Protein AF-A0A2S8F8H7-F1 (afdb_monomer_lite)

pLDDT: mean 78.14, std 16.69, range [45.47, 97.44]

Sequence (134 aa):
MRLGQRVLNVTRAANTSDLWNLEDDQIEQLLDSFTKLKVAPHGLRYVKRRWDENRGDRHDDFRLSWWYFEIDPACNVIWQIEHYNNGMILGYNSGMSHDEFGGLSTERLDALLDGFDFTNDAEFNQLWKQRTNS

Foldseek 3Di:
DDPQVVLCVQVVDPHSVVVVPDDPVRVVVSVVVVCCQVPPLADWFKKKAWFQDQPPDPVSVQNTWIKMFTAGSQQAGAKIWIQGPVRAIAIEGPVRADDPVGGTDPDGDDNVCPRMDTDDPVVVVVSVVVHPPD

Radius of gyration: 16.95 Å; chains: 1; bounding box: 30×35×48 Å

Organism: NCBI:txid124

Secondary structure (DSSP, 8-state):
--HHHHHHHHHT-SSTTGGGG--HHHHHHHHHHHHHHHH-TTS-EEEEEEE-S---STTGGG-SEEEEEEE-TT--EEEEEEEETTS-EEEEETTB-B-SS-B---SPPPTT-TT-EE--HHHHHHHHHT-S--

Structure (mmCIF, N/CA/C/O backbone):
data_AF-A0A2S8F8H7-F1
#
_entry.id   AF-A0A2S8F8H7-F1
#
loop_
_atom_site.group_PDB
_atom_site.id
_atom_site.type_symbol
_atom_site.label_atom_id
_atom_site.label_alt_id
_atom_site.label_comp_id
_atom_site.label_asym_id
_atom_site.label_entity_id
_atom_site.label_seq_id
_atom_site.pdbx_PDB_ins_code
_atom_site.Cartn_x
_atom_site.Cartn_y
_atom_site.Cartn_z
_atom_site.occupancy
_atom_site.B_iso_or_equiv
_atom_site.auth_seq_id
_atom_site.auth_comp_id
_atom_site.auth_asym_id
_atom_site.auth_atom_id
_atom_site.pdbx_PDB_model_num
ATOM 1 N N . MET A 1 1 ? 0.891 -10.115 -20.614 1.00 48.69 1 MET A N 1
ATOM 2 C CA . MET A 1 1 ? -0.286 -9.271 -20.286 1.00 48.69 1 MET A CA 1
ATOM 3 C C . MET A 1 1 ? -0.580 -8.332 -21.451 1.00 48.69 1 MET A C 1
ATOM 5 O O . MET A 1 1 ? 0.370 -7.806 -22.018 1.00 48.69 1 MET A O 1
ATOM 9 N N . ARG A 1 2 ? -1.851 -8.138 -21.841 1.00 54.22 2 ARG A N 1
ATOM 10 C CA . ARG A 1 2 ? -2.235 -7.276 -22.979 1.00 54.22 2 ARG A CA 1
ATOM 11 C C . ARG A 1 2 ? -2.429 -5.830 -22.508 1.00 54.22 2 ARG A C 1
ATOM 13 O O . ARG A 1 2 ? -3.176 -5.595 -21.564 1.00 54.22 2 ARG A O 1
ATOM 20 N N . LEU A 1 3 ? -1.767 -4.889 -23.182 1.00 48.12 3 LEU A N 1
ATOM 21 C CA . LEU A 1 3 ? -1.755 -3.442 -22.914 1.00 48.12 3 LEU A CA 1
ATOM 22 C C . LEU A 1 3 ? -3.149 -2.859 -22.602 1.00 48.12 3 LEU A C 1
ATOM 24 O O . LEU A 1 3 ? -3.273 -2.047 -21.693 1.00 48.12 3 LEU A O 1
ATOM 28 N N . GLY A 1 4 ? -4.199 -3.357 -23.265 1.00 50.28 4 GLY A N 1
ATOM 29 C CA . GLY A 1 4 ? -5.581 -2.902 -23.079 1.00 50.28 4 GLY A CA 1
ATOM 30 C C . GLY A 1 4 ? -6.108 -2.989 -21.642 1.00 50.28 4 GLY A C 1
ATOM 31 O O . GLY A 1 4 ? -6.738 -2.046 -21.185 1.00 50.28 4 GLY A O 1
ATOM 32 N N . GLN A 1 5 ? -5.791 -4.043 -20.880 1.00 52.72 5 GLN A N 1
ATOM 33 C CA . GLN A 1 5 ? -6.316 -4.181 -19.510 1.00 52.72 5 GLN A CA 1
ATOM 34 C C . GLN A 1 5 ? -5.729 -3.133 -18.551 1.00 52.72 5 GLN A C 1
ATOM 36 O O . GLN A 1 5 ? -6.411 -2.661 -17.646 1.00 52.72 5 GLN A O 1
ATOM 41 N N . ARG A 1 6 ? -4.467 -2.734 -18.769 1.00 54.75 6 ARG A N 1
ATOM 42 C CA . ARG A 1 6 ? -3.824 -1.678 -17.974 1.00 54.75 6 ARG A CA 1
ATOM 43 C C . ARG A 1 6 ? -4.415 -0.305 -18.284 1.00 54.75 6 ARG A C 1
ATOM 45 O O . ARG A 1 6 ? -4.566 0.496 -17.371 1.00 54.75 6 ARG A O 1
ATOM 52 N N . VAL A 1 7 ? -4.783 -0.056 -19.540 1.00 56.03 7 VAL A N 1
ATOM 53 C CA . VAL A 1 7 ? -5.398 1.212 -19.957 1.00 56.03 7 VAL A CA 1
ATOM 54 C C . VAL A 1 7 ? -6.821 1.349 -19.394 1.00 56.03 7 VAL A C 1
ATOM 56 O O . VAL A 1 7 ? -7.184 2.432 -18.941 1.00 56.03 7 VAL A O 1
ATOM 59 N N . LEU A 1 8 ? -7.594 0.258 -19.309 1.00 55.94 8 LEU A N 1
ATOM 60 C CA . LEU A 1 8 ? -8.922 0.264 -18.667 1.00 55.94 8 LEU A CA 1
ATOM 61 C C . LEU A 1 8 ? -8.866 0.652 -17.186 1.00 55.94 8 LEU A C 1
ATOM 63 O O . LEU A 1 8 ? -9.632 1.497 -16.728 1.00 55.94 8 LEU A O 1
ATOM 67 N N . ASN A 1 9 ? -7.914 0.085 -16.445 1.00 53.84 9 ASN A N 1
ATOM 68 C CA . ASN A 1 9 ? -7.780 0.369 -15.017 1.00 53.84 9 ASN A CA 1
ATOM 69 C C . ASN A 1 9 ? -7.381 1.830 -14.738 1.00 53.84 9 ASN A C 1
ATOM 71 O O . ASN A 1 9 ? -7.777 2.383 -13.717 1.00 53.84 9 ASN A O 1
ATOM 75 N N . VAL A 1 10 ? -6.628 2.463 -15.645 1.00 54.34 10 VAL A N 1
ATOM 76 C CA . VAL A 1 10 ? -6.183 3.863 -15.509 1.00 54.34 10 VAL A CA 1
ATOM 77 C C . VAL A 1 10 ? -7.281 4.855 -15.909 1.00 54.34 10 VAL A C 1
ATOM 79 O O . VAL A 1 10 ? -7.393 5.921 -15.314 1.00 54.34 10 VAL A O 1
ATOM 82 N N . THR A 1 11 ? -8.122 4.499 -16.879 1.00 51.91 11 THR A N 1
ATOM 83 C CA . THR A 1 11 ? -9.179 5.374 -17.425 1.00 51.91 11 THR A CA 1
ATOM 84 C C . THR A 1 11 ? -10.495 5.319 -16.657 1.00 51.91 11 THR A C 1
ATOM 86 O O . THR A 1 11 ? -11.355 6.166 -16.879 1.00 51.91 11 THR A O 1
ATOM 89 N N . ARG A 1 12 ? -10.696 4.304 -15.801 1.00 55.16 12 ARG A N 1
ATOM 90 C CA . ARG A 1 12 ? -12.034 3.890 -15.330 1.00 55.16 12 ARG A CA 1
ATOM 91 C C . ARG A 1 12 ? -13.014 3.608 -16.484 1.00 55.16 12 ARG A C 1
ATOM 93 O O . ARG A 1 12 ? -14.224 3.609 -16.264 1.00 55.16 12 ARG A O 1
ATOM 100 N N . ALA A 1 13 ? -12.514 3.366 -17.697 1.00 53.38 13 ALA A N 1
ATOM 101 C CA . ALA A 1 13 ? -13.345 2.984 -18.828 1.00 53.38 13 ALA A CA 1
ATOM 102 C C . ALA A 1 13 ? -13.955 1.605 -18.571 1.00 53.38 13 ALA A C 1
ATOM 104 O O . ALA A 1 13 ? -13.278 0.687 -18.098 1.00 53.38 13 ALA A O 1
ATOM 105 N N . ALA A 1 14 ? -15.238 1.453 -18.891 1.00 51.19 14 ALA A N 1
ATOM 106 C CA . ALA A 1 14 ? -15.951 0.206 -18.648 1.00 51.19 14 ALA A CA 1
ATOM 107 C C . ALA A 1 14 ? -15.506 -0.895 -19.624 1.00 51.19 14 ALA A C 1
ATOM 109 O O . ALA A 1 14 ? -15.607 -2.081 -19.308 1.00 51.19 14 ALA A O 1
ATOM 110 N N . ASN A 1 15 ? -15.014 -0.518 -20.810 1.00 57.00 15 ASN A N 1
ATOM 111 C CA . ASN A 1 15 ? -14.543 -1.448 -21.832 1.00 57.00 15 ASN A CA 1
ATOM 112 C C . ASN A 1 15 ? -13.519 -0.805 -22.792 1.00 57.00 15 ASN A C 1
ATOM 114 O O . ASN A 1 15 ? -13.290 0.402 -22.786 1.00 57.00 15 ASN A O 1
ATOM 118 N N . THR A 1 16 ? -12.882 -1.626 -23.638 1.00 55.47 16 THR A N 1
ATOM 119 C CA . THR A 1 16 ? -11.831 -1.167 -24.566 1.00 55.47 16 THR A CA 1
ATOM 120 C C . THR A 1 16 ? -12.347 -0.308 -25.715 1.00 55.47 16 THR A C 1
ATOM 122 O O . THR A 1 16 ? -11.536 0.349 -26.355 1.00 55.47 16 THR A O 1
ATOM 125 N N . SER A 1 17 ? -13.651 -0.322 -26.005 1.00 59.81 17 SER A N 1
ATOM 126 C CA . SER A 1 17 ? -14.260 0.513 -27.047 1.00 59.81 17 SER A CA 1
ATOM 127 C C . SER A 1 17 ? -14.295 1.987 -26.651 1.00 59.81 17 SER A C 1
ATOM 129 O O . SER A 1 17 ? -14.112 2.845 -27.508 1.00 59.81 17 SER A O 1
ATOM 131 N N . ASP A 1 18 ? -14.420 2.279 -25.357 1.00 60.66 18 ASP A N 1
ATOM 132 C CA . ASP A 1 18 ? -14.398 3.647 -24.823 1.00 60.66 18 ASP A CA 1
ATOM 133 C C . ASP A 1 18 ? -13.023 4.318 -25.007 1.00 60.66 18 ASP A C 1
ATOM 135 O O . ASP A 1 18 ? -12.928 5.537 -25.089 1.00 60.66 18 ASP A O 1
ATOM 139 N N . LEU A 1 19 ? -11.956 3.519 -25.136 1.00 58.19 19 LEU A N 1
ATOM 140 C CA . LEU A 1 19 ? -10.588 4.003 -25.348 1.00 58.19 19 LEU A CA 1
ATOM 141 C C . LEU A 1 19 ? -10.351 4.546 -26.760 1.00 58.19 19 LEU A C 1
ATOM 143 O O . LEU A 1 19 ? -9.478 5.386 -26.947 1.00 58.19 19 LEU A O 1
ATOM 147 N N . TRP A 1 20 ? -11.108 4.063 -27.750 1.00 59.66 20 TRP A N 1
ATOM 148 C CA . TRP A 1 20 ? -10.970 4.478 -29.151 1.00 59.66 20 TRP A CA 1
ATOM 149 C C . TRP A 1 20 ? -11.758 5.752 -29.483 1.00 59.66 20 TRP A C 1
ATOM 151 O O . TRP A 1 20 ? -11.619 6.268 -30.586 1.00 59.66 20 TRP A O 1
ATOM 161 N N . ASN A 1 21 ? -12.570 6.246 -28.541 1.00 67.31 21 ASN A N 1
ATOM 162 C CA . ASN A 1 21 ? -13.353 7.479 -28.672 1.00 67.31 21 ASN A CA 1
ATOM 163 C C . ASN A 1 21 ? -12.717 8.673 -27.940 1.00 67.31 21 ASN A C 1
ATOM 165 O O . ASN A 1 21 ? -13.356 9.715 -27.820 1.00 67.31 21 ASN A O 1
ATOM 169 N N . LEU A 1 22 ? -11.508 8.508 -27.399 1.00 66.75 22 LEU A N 1
ATOM 170 C CA . LEU A 1 22 ? -10.796 9.590 -26.731 1.00 66.75 22 LEU A CA 1
ATOM 171 C C . LEU A 1 22 ? -10.247 10.568 -27.770 1.00 66.75 22 LEU A C 1
ATOM 173 O O . LEU A 1 22 ? -9.678 10.150 -28.779 1.00 66.75 22 LEU A O 1
ATOM 177 N N . GLU A 1 23 ? -10.413 11.859 -27.503 1.00 76.75 23 GLU A N 1
ATOM 178 C CA . GLU A 1 23 ? -9.768 12.913 -28.286 1.00 76.75 23 GLU A CA 1
ATOM 179 C C . GLU A 1 23 ? -8.253 12.937 -28.005 1.00 76.75 23 GLU A C 1
ATOM 181 O O . GLU A 1 23 ? -7.785 12.441 -26.974 1.00 76.75 23 GLU A O 1
ATOM 186 N N . ASP A 1 24 ? -7.464 13.478 -28.939 1.00 70.75 24 ASP A N 1
ATOM 187 C CA . ASP A 1 24 ? -5.994 13.439 -28.877 1.00 70.75 24 ASP A CA 1
ATOM 188 C C . ASP A 1 24 ? -5.443 14.059 -27.578 1.00 70.75 24 ASP A C 1
ATOM 190 O O . ASP A 1 24 ? -4.488 13.550 -26.994 1.00 70.75 24 ASP A O 1
ATOM 194 N N . ASP A 1 25 ? -6.077 15.115 -27.066 1.00 66.25 25 ASP A N 1
ATOM 195 C CA . ASP A 1 25 ? -5.722 15.768 -25.802 1.00 66.25 25 ASP A CA 1
ATOM 196 C C . ASP A 1 25 ? -5.994 14.880 -24.575 1.00 66.25 25 ASP A C 1
ATOM 198 O O . ASP A 1 25 ? -5.211 14.862 -23.621 1.00 66.25 25 ASP A O 1
ATOM 202 N N . GLN A 1 26 ? -7.064 14.087 -24.616 1.00 69.62 26 GLN A N 1
ATOM 203 C CA . GLN A 1 26 ? -7.397 13.109 -23.585 1.00 69.62 26 GLN A CA 1
ATOM 204 C C . GLN A 1 26 ? -6.426 11.928 -23.608 1.00 69.62 26 GLN A C 1
ATOM 206 O O . GLN A 1 26 ? -6.031 11.440 -22.547 1.00 69.62 26 GLN A O 1
ATOM 211 N N . ILE A 1 27 ? -6.004 11.487 -24.798 1.00 64.06 27 ILE A N 1
ATOM 212 C CA . ILE A 1 27 ? -4.973 10.454 -24.962 1.00 64.06 27 ILE A CA 1
ATOM 213 C C . ILE A 1 27 ? -3.636 10.955 -24.411 1.00 64.06 27 ILE A C 1
ATOM 215 O O . ILE A 1 27 ? -2.994 10.233 -23.649 1.00 64.06 27 ILE A O 1
ATOM 219 N N . GLU A 1 28 ? -3.239 12.187 -24.725 1.00 66.56 28 GLU A N 1
ATOM 220 C CA . GLU A 1 28 ? -2.010 12.797 -24.204 1.00 66.56 28 GLU A CA 1
ATOM 221 C C . GLU A 1 28 ? -2.054 12.959 -22.681 1.00 66.56 28 GLU A C 1
ATOM 223 O O . GLU A 1 28 ? -1.104 12.590 -21.992 1.00 66.56 28 GLU A O 1
ATOM 228 N N . GLN A 1 29 ? -3.180 13.400 -22.111 1.00 66.38 29 GLN A N 1
ATOM 229 C CA . GLN A 1 29 ? -3.351 13.460 -20.657 1.00 66.38 29 GLN A CA 1
ATOM 230 C C . GLN A 1 29 ? -3.275 12.067 -20.013 1.00 66.38 29 GLN A C 1
ATOM 232 O O . GLN A 1 29 ? -2.743 11.908 -18.906 1.00 66.38 29 GLN A O 1
ATOM 237 N N . LEU A 1 30 ? -3.781 11.040 -20.700 1.00 65.44 30 L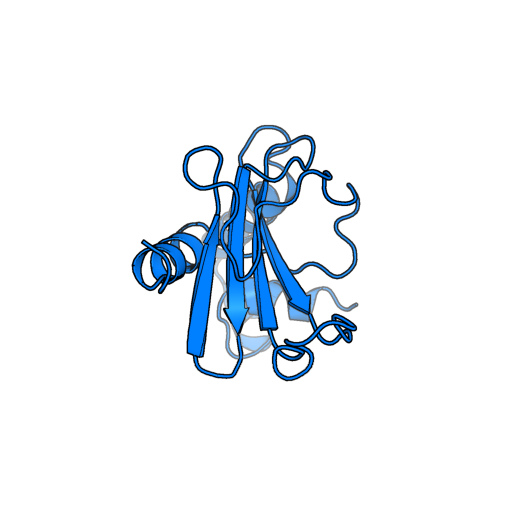EU A N 1
ATOM 238 C CA . LEU A 1 30 ? -3.714 9.663 -20.233 1.00 65.44 30 LEU A CA 1
ATOM 239 C C . LEU A 1 30 ? -2.293 9.105 -20.283 1.00 65.44 30 LEU A C 1
ATOM 241 O O . LEU A 1 30 ? -1.849 8.454 -19.335 1.00 65.44 30 LEU A O 1
ATOM 245 N N . LEU A 1 31 ? -1.586 9.354 -21.384 1.00 62.38 31 LEU A N 1
ATOM 246 C CA . LEU A 1 31 ? -0.199 8.958 -21.573 1.00 62.38 31 LEU A CA 1
ATOM 247 C C . LEU A 1 31 ? 0.701 9.698 -20.593 1.00 62.38 31 LEU A C 1
ATOM 249 O O . LEU A 1 31 ? 1.557 9.056 -19.995 1.00 62.38 31 LEU A O 1
ATOM 253 N N . ASP A 1 32 ? 0.474 10.985 -20.341 1.00 64.06 32 ASP A N 1
ATOM 254 C CA . ASP A 1 32 ? 1.171 11.756 -19.312 1.00 64.06 32 ASP A CA 1
ATOM 255 C C . ASP A 1 32 ? 0.878 11.208 -17.911 1.00 64.06 32 ASP A C 1
ATOM 257 O O . ASP A 1 32 ? 1.803 10.976 -17.141 1.00 64.06 32 ASP A O 1
ATOM 261 N N . SER A 1 33 ? -0.375 10.878 -17.590 1.00 62.22 33 SER A N 1
ATOM 262 C CA . SER A 1 33 ? -0.730 10.257 -16.304 1.00 62.22 33 SER A CA 1
ATOM 263 C C . SER A 1 33 ? -0.071 8.885 -16.132 1.00 62.22 33 SER A C 1
ATOM 265 O O . SER A 1 33 ? 0.514 8.594 -15.089 1.00 62.22 33 SER A O 1
ATOM 267 N N . PHE A 1 34 ? -0.102 8.047 -17.171 1.00 60.66 34 PHE A N 1
ATOM 268 C CA . PHE A 1 34 ? 0.523 6.724 -17.180 1.00 60.66 34 PHE A CA 1
ATOM 269 C C . PHE A 1 34 ? 2.053 6.804 -17.139 1.00 60.66 34 PHE A C 1
ATOM 271 O O . PHE A 1 34 ? 2.714 5.992 -16.489 1.00 60.66 34 PHE A O 1
ATOM 278 N N . THR A 1 35 ? 2.624 7.800 -17.811 1.00 55.50 35 THR A N 1
ATOM 279 C CA . THR A 1 35 ? 4.061 8.064 -17.820 1.00 55.50 35 THR A CA 1
ATOM 280 C C . THR A 1 35 ? 4.488 8.648 -16.484 1.00 55.50 35 THR A C 1
ATOM 282 O O . THR A 1 35 ? 5.479 8.184 -15.957 1.00 55.50 35 THR A O 1
ATOM 285 N N . LYS A 1 36 ? 3.722 9.527 -15.836 1.00 56.72 36 LYS A N 1
ATOM 286 C CA . LYS A 1 36 ? 3.960 9.965 -14.448 1.00 56.72 36 LYS A CA 1
ATOM 287 C C . LYS A 1 36 ? 3.881 8.804 -13.456 1.00 56.72 36 LYS A C 1
ATOM 289 O O . LYS A 1 36 ? 4.731 8.703 -12.577 1.00 56.72 36 LYS A O 1
ATOM 294 N N . LEU A 1 37 ? 2.940 7.879 -13.653 1.00 53.41 37 LEU A N 1
ATOM 295 C CA . LEU A 1 37 ? 2.855 6.618 -12.903 1.00 53.41 37 LEU A CA 1
ATOM 296 C C . LEU A 1 37 ? 4.097 5.725 -13.096 1.00 53.41 37 LEU A C 1
ATOM 298 O O . LEU A 1 37 ? 4.499 5.031 -12.165 1.00 53.41 37 LEU A O 1
ATOM 302 N N . LYS A 1 38 ? 4.727 5.743 -14.280 1.00 49.97 38 LYS A N 1
ATOM 303 C CA . LYS A 1 38 ? 5.933 4.950 -14.595 1.00 49.97 38 LYS A CA 1
ATOM 304 C C . LYS A 1 38 ? 7.271 5.676 -14.391 1.00 49.97 38 LYS A C 1
ATOM 306 O O . LYS A 1 38 ? 8.291 5.015 -14.230 1.00 49.97 38 LYS A O 1
ATOM 311 N N . VAL A 1 39 ? 7.282 7.004 -14.449 1.00 45.47 39 VAL A N 1
ATOM 312 C CA . VAL A 1 39 ? 8.455 7.869 -14.682 1.00 45.47 39 VAL A CA 1
ATOM 313 C C . VAL A 1 39 ? 8.494 9.023 -13.678 1.00 45.47 39 VAL A C 1
ATOM 315 O O . VAL A 1 39 ? 9.077 10.065 -13.939 1.00 45.47 39 VAL A O 1
ATOM 318 N N . ALA A 1 40 ? 7.995 8.839 -12.461 1.00 48.12 40 ALA A N 1
ATOM 319 C CA . ALA A 1 40 ? 8.556 9.583 -11.337 1.00 48.12 40 ALA A CA 1
ATOM 320 C C . ALA A 1 40 ? 9.608 8.718 -10.617 1.00 48.12 40 ALA A C 1
ATOM 322 O O . ALA A 1 40 ? 9.349 8.260 -9.507 1.00 48.12 40 ALA A O 1
ATOM 323 N N . PRO A 1 41 ? 10.829 8.518 -11.165 1.00 48.94 41 PRO A N 1
ATOM 324 C CA . PRO A 1 41 ? 11.946 7.948 -10.407 1.00 48.94 41 PRO A CA 1
ATOM 325 C C . PRO A 1 41 ? 12.444 8.902 -9.299 1.00 48.94 41 PRO A C 1
ATOM 327 O O . PRO A 1 41 ? 13.496 8.673 -8.713 1.00 48.94 41 PRO A O 1
ATOM 330 N N . HIS A 1 42 ? 11.708 9.981 -9.013 1.00 51.94 42 HIS A N 1
ATOM 331 C CA . HIS A 1 42 ? 12.034 11.000 -8.016 1.00 51.94 42 HIS A CA 1
ATOM 332 C C . HIS A 1 42 ? 10.876 11.304 -7.050 1.00 51.94 42 HIS A C 1
ATOM 334 O O . HIS A 1 42 ? 11.054 12.116 -6.148 1.00 51.94 42 HIS A O 1
ATOM 340 N N . GLY A 1 43 ? 9.700 10.691 -7.233 1.00 66.88 43 GLY A N 1
ATOM 341 C CA . GLY A 1 43 ? 8.511 10.951 -6.419 1.00 66.88 43 GLY A CA 1
ATOM 342 C C . GLY A 1 43 ? 8.099 9.747 -5.579 1.00 66.88 43 GLY A C 1
ATOM 343 O O . GLY A 1 43 ? 8.461 8.611 -5.884 1.00 66.88 43 GLY A O 1
ATOM 344 N N . LEU A 1 44 ? 7.323 10.009 -4.528 1.00 79.12 44 LEU A N 1
ATOM 345 C CA . LEU A 1 44 ? 6.651 8.973 -3.747 1.00 79.12 44 LEU A CA 1
ATOM 346 C C . LEU A 1 44 ? 5.709 8.172 -4.651 1.00 79.12 44 LEU A C 1
ATOM 348 O O . LEU A 1 44 ? 5.030 8.741 -5.511 1.00 79.12 44 LEU A O 1
ATOM 352 N N . ARG A 1 45 ? 5.669 6.854 -4.462 1.00 89.06 45 ARG A N 1
ATOM 353 C CA . ARG A 1 45 ? 4.780 5.952 -5.202 1.00 89.06 45 ARG A CA 1
ATOM 354 C C . ARG A 1 45 ? 3.866 5.224 -4.237 1.00 89.06 45 ARG A C 1
ATOM 356 O O . ARG A 1 45 ? 4.284 4.861 -3.144 1.00 89.06 45 ARG A O 1
ATOM 363 N N . TYR A 1 46 ? 2.649 4.959 -4.693 1.00 93.00 46 TYR A N 1
ATOM 364 C CA . TYR A 1 46 ? 1.673 4.186 -3.942 1.00 93.00 46 TYR A CA 1
ATOM 365 C C . TYR A 1 46 ? 1.435 2.864 -4.654 1.00 93.00 46 TYR A C 1
ATOM 367 O O . TYR A 1 46 ? 1.060 2.827 -5.831 1.00 93.00 46 TYR A O 1
ATOM 375 N N . VAL A 1 47 ? 1.671 1.772 -3.943 1.00 94.88 47 VAL A N 1
ATOM 376 C CA . VAL A 1 47 ? 1.500 0.414 -4.459 1.00 94.88 47 VAL A CA 1
ATOM 377 C C . VAL A 1 47 ? 0.663 -0.401 -3.496 1.00 94.88 47 VAL A C 1
ATOM 379 O O . VAL A 1 47 ? 0.592 -0.102 -2.305 1.00 94.88 47 VAL A O 1
ATOM 382 N N . LYS A 1 48 ? 0.019 -1.441 -4.005 1.00 95.75 48 LYS A N 1
ATOM 383 C CA . LYS A 1 48 ? -0.727 -2.389 -3.194 1.00 95.75 48 LYS A CA 1
ATOM 384 C C . LYS A 1 48 ? -0.545 -3.801 -3.704 1.00 95.75 48 LYS A C 1
ATOM 386 O O . LYS A 1 48 ? -0.342 -4.011 -4.893 1.00 95.75 48 LYS A O 1
ATOM 391 N N . ARG A 1 49 ? -0.652 -4.775 -2.814 1.00 94.12 49 ARG A N 1
ATOM 392 C CA . ARG A 1 49 ? -0.695 -6.189 -3.186 1.00 94.12 49 ARG A CA 1
ATOM 393 C C . ARG A 1 49 ? -1.752 -6.912 -2.384 1.00 94.12 49 ARG A C 1
ATOM 395 O O . ARG A 1 49 ? -2.073 -6.523 -1.255 1.00 94.12 49 ARG A O 1
ATOM 402 N N . ARG A 1 50 ? -2.271 -7.985 -2.968 1.00 92.06 50 ARG A N 1
ATOM 403 C CA . ARG A 1 50 ? -3.045 -8.951 -2.206 1.00 92.06 50 ARG A CA 1
ATOM 404 C C . ARG A 1 50 ? -2.079 -9.785 -1.372 1.00 92.06 50 ARG A C 1
ATOM 406 O O . ARG A 1 50 ? -1.025 -10.174 -1.861 1.00 92.06 50 ARG A O 1
ATOM 413 N N . TRP A 1 51 ? -2.454 -10.033 -0.128 1.00 86.06 51 TRP A N 1
ATOM 414 C CA . TRP A 1 51 ? -1.793 -10.994 0.735 1.00 86.06 51 TRP A CA 1
ATOM 415 C C . TRP A 1 51 ? -2.783 -12.119 1.027 1.00 86.06 51 TRP A C 1
ATOM 417 O O . TRP A 1 51 ? -3.851 -11.879 1.602 1.00 86.06 51 TRP A O 1
ATOM 427 N N . ASP A 1 52 ? -2.456 -13.314 0.543 1.00 80.62 52 ASP A N 1
ATOM 428 C CA . ASP A 1 52 ? -3.217 -14.562 0.683 1.00 80.62 52 ASP A CA 1
ATOM 429 C C . ASP A 1 52 ? -2.417 -15.680 1.391 1.00 80.62 52 ASP A C 1
ATOM 431 O O . ASP A 1 52 ? -2.901 -16.808 1.572 1.00 80.62 52 ASP A O 1
ATOM 435 N N . GLU A 1 53 ? -1.204 -15.358 1.846 1.00 68.00 53 GLU A N 1
ATOM 436 C CA . GLU A 1 53 ? -0.301 -16.274 2.538 1.00 68.00 53 GLU A CA 1
ATOM 437 C C . GLU A 1 53 ? -0.676 -16.456 4.020 1.00 68.00 53 GLU A C 1
ATOM 439 O O . GLU A 1 53 ? -1.151 -15.531 4.687 1.00 68.00 53 GLU A O 1
ATOM 444 N N . ASN A 1 54 ? -0.441 -17.665 4.550 1.00 64.75 54 ASN A N 1
ATOM 445 C CA . ASN A 1 54 ? -0.498 -17.937 5.992 1.00 64.75 54 ASN A CA 1
ATOM 446 C C . ASN A 1 54 ? 0.510 -17.050 6.724 1.00 64.75 54 ASN A C 1
ATOM 448 O O . ASN A 1 54 ? 1.684 -17.030 6.358 1.00 64.75 54 ASN A O 1
ATOM 452 N N . ARG A 1 55 ? 0.082 -16.391 7.806 1.00 64.75 55 ARG A N 1
ATOM 453 C CA . ARG A 1 55 ? 1.016 -15.725 8.726 1.00 64.75 55 ARG A CA 1
ATOM 454 C C . ARG A 1 55 ? 1.762 -16.748 9.583 1.00 64.75 55 ARG A C 1
ATOM 456 O O . ARG A 1 55 ? 2.874 -16.475 10.023 1.00 64.75 55 ARG A O 1
ATOM 463 N N . GLY A 1 56 ? 1.162 -17.920 9.817 1.00 62.25 56 GLY A N 1
ATOM 464 C CA . GLY A 1 56 ? 1.755 -18.966 10.654 1.00 62.25 56 GLY A CA 1
ATOM 465 C C . GLY A 1 56 ? 1.813 -18.602 12.143 1.00 62.25 56 GLY A C 1
ATOM 466 O O . GLY A 1 56 ? 2.515 -19.267 12.904 1.00 62.25 56 GLY A O 1
ATOM 467 N N . ASP A 1 57 ? 1.086 -17.561 12.560 1.00 64.44 57 ASP A N 1
ATOM 468 C CA . ASP A 1 57 ? 0.948 -17.117 13.945 1.00 64.44 57 ASP A CA 1
ATOM 469 C C . ASP A 1 57 ? -0.504 -17.277 14.441 1.00 64.44 57 ASP A C 1
ATOM 471 O O . ASP A 1 57 ? -1.373 -17.828 13.763 1.00 64.44 57 ASP A O 1
ATOM 475 N N . ARG A 1 58 ? -0.794 -16.795 15.657 1.00 61.84 58 ARG A N 1
ATOM 476 C CA . ARG A 1 58 ? -2.141 -16.851 16.262 1.00 61.84 58 ARG A CA 1
ATOM 477 C C . ARG A 1 58 ? -3.210 -16.052 15.494 1.00 61.84 58 ARG A C 1
ATOM 479 O O . ARG A 1 58 ? -4.376 -16.089 15.874 1.00 61.84 58 ARG A O 1
ATOM 486 N N . HIS A 1 59 ? -2.810 -15.308 14.466 1.00 61.28 59 HIS A N 1
ATOM 487 C CA . HIS A 1 59 ? -3.645 -14.468 13.623 1.00 61.28 59 HIS A CA 1
ATOM 488 C C . HIS A 1 59 ? -3.787 -15.072 12.211 1.00 61.28 59 HIS A C 1
ATOM 490 O O . HIS A 1 59 ? -4.063 -14.359 11.253 1.00 61.28 59 HIS A O 1
ATOM 496 N N . ASP A 1 60 ? -3.665 -16.393 12.054 1.00 60.28 60 ASP A N 1
ATOM 497 C CA . ASP A 1 60 ? -3.818 -17.076 10.757 1.00 60.28 60 ASP A CA 1
ATOM 498 C C . ASP A 1 60 ? -5.235 -16.952 10.140 1.00 60.28 60 ASP A C 1
ATOM 500 O O . ASP A 1 60 ? -5.436 -17.243 8.967 1.00 60.28 60 ASP A O 1
ATOM 504 N N . ASP A 1 61 ? -6.230 -16.437 10.869 1.00 60.06 61 ASP A N 1
ATOM 505 C CA . ASP A 1 61 ? -7.538 -16.064 10.298 1.00 60.06 61 ASP A CA 1
ATOM 506 C C . ASP A 1 61 ? -7.492 -14.736 9.507 1.00 60.06 61 ASP A C 1
ATOM 508 O O . ASP A 1 61 ? -8.405 -14.412 8.744 1.00 60.06 61 ASP A O 1
ATOM 512 N N . PHE A 1 62 ? -6.405 -13.967 9.629 1.00 63.91 62 PHE A N 1
ATOM 513 C CA . PHE A 1 62 ? -6.185 -12.685 8.948 1.00 63.91 62 PHE A CA 1
ATOM 514 C C . PHE A 1 62 ? -5.558 -12.831 7.546 1.00 63.91 62 PHE A C 1
ATOM 516 O O . PHE A 1 62 ? -5.150 -11.856 6.913 1.00 63.91 62 PHE A O 1
ATOM 523 N N . ARG A 1 63 ? -5.537 -14.057 7.021 1.00 63.47 63 ARG A N 1
ATOM 524 C CA . ARG A 1 63 ? -4.933 -14.477 5.747 1.00 63.47 63 ARG A CA 1
ATOM 525 C C . ARG A 1 63 ? -5.394 -13.773 4.486 1.00 63.47 63 ARG A C 1
ATOM 527 O O . ARG A 1 63 ? -4.807 -13.975 3.439 1.00 63.47 63 ARG A O 1
ATOM 534 N N . LEU A 1 64 ? -6.476 -13.017 4.546 1.00 82.06 64 LEU A N 1
ATOM 535 C CA . LEU A 1 64 ? -7.072 -12.391 3.383 1.00 82.06 64 LEU A CA 1
ATOM 536 C C . LEU A 1 64 ? -7.045 -10.884 3.586 1.00 82.06 64 LEU A C 1
ATOM 538 O O . LEU A 1 64 ? -7.954 -10.317 4.194 1.00 82.06 64 LEU A O 1
ATOM 542 N N . SER A 1 65 ? -5.998 -10.241 3.078 1.00 89.81 65 SER A N 1
ATOM 543 C CA . SER A 1 65 ? -5.801 -8.801 3.245 1.00 89.81 65 SER A CA 1
ATOM 544 C C . SER A 1 65 ? -5.252 -8.130 1.993 1.00 89.81 65 SER A C 1
ATOM 546 O O . SER A 1 65 ? -4.698 -8.756 1.091 1.00 89.81 65 SER A O 1
ATOM 548 N N . TRP A 1 66 ? -5.489 -6.829 1.900 1.00 94.00 66 TRP A N 1
ATOM 549 C CA . TRP A 1 66 ? -4.836 -5.939 0.953 1.00 94.00 66 TRP A CA 1
ATOM 550 C C . TRP A 1 66 ? -3.827 -5.095 1.707 1.00 94.00 66 TRP A C 1
ATOM 552 O O . TRP A 1 66 ? -4.175 -4.443 2.688 1.00 94.00 66 TRP A O 1
ATOM 562 N N . TRP A 1 67 ? -2.586 -5.115 1.246 1.00 95.06 67 TRP A N 1
ATOM 563 C CA . TRP A 1 67 ? -1.512 -4.328 1.831 1.00 95.06 67 TRP A CA 1
ATOM 564 C C . TRP A 1 67 ? -1.203 -3.181 0.890 1.00 95.06 67 TRP A C 1
ATOM 566 O O . TRP A 1 67 ? -1.027 -3.409 -0.307 1.00 95.06 67 TRP A O 1
ATOM 576 N N . TYR A 1 68 ? -1.150 -1.969 1.424 1.00 97.00 68 TYR A N 1
ATOM 577 C CA . TYR A 1 68 ? -0.873 -0.745 0.689 1.00 97.00 68 TYR A CA 1
ATOM 578 C C . TYR A 1 68 ? 0.391 -0.109 1.246 1.00 97.00 68 TYR A C 1
ATOM 580 O O . TYR A 1 68 ? 0.599 -0.097 2.457 1.00 97.00 68 TYR A O 1
ATOM 588 N N . PHE A 1 69 ? 1.202 0.465 0.368 1.00 96.88 69 PHE A N 1
ATOM 589 C CA . PHE A 1 69 ? 2.470 1.075 0.729 1.00 96.88 69 PHE A CA 1
ATOM 590 C C . PHE A 1 69 ? 2.639 2.414 0.027 1.00 96.88 69 PHE A C 1
ATOM 592 O O . PHE A 1 69 ? 2.431 2.513 -1.184 1.00 96.88 69 PHE A O 1
ATOM 599 N N . GLU A 1 70 ? 3.075 3.409 0.787 1.00 95.88 70 GLU A N 1
ATOM 600 C CA . GLU A 1 70 ? 3.746 4.592 0.264 1.00 95.88 70 GLU A CA 1
ATOM 601 C C . GLU A 1 70 ? 5.249 4.322 0.307 1.00 95.88 70 GLU A C 1
ATOM 603 O O . GLU A 1 70 ? 5.810 4.061 1.377 1.00 95.88 70 GLU A O 1
ATOM 608 N N . ILE A 1 71 ? 5.894 4.356 -0.857 1.00 94.00 71 ILE A N 1
ATOM 609 C CA . ILE A 1 71 ? 7.317 4.063 -0.998 1.00 94.00 71 ILE A CA 1
ATOM 610 C C . ILE A 1 71 ? 8.082 5.230 -1.604 1.00 94.00 71 ILE A C 1
ATOM 612 O O . ILE A 1 71 ? 7.583 5.950 -2.474 1.00 94.00 71 ILE A O 1
ATOM 616 N N . ASP A 1 72 ? 9.334 5.365 -1.187 1.00 90.88 72 ASP A N 1
ATOM 617 C CA . ASP A 1 72 ? 10.270 6.298 -1.799 1.00 90.88 72 ASP A CA 1
ATOM 618 C C . ASP A 1 72 ? 10.801 5.772 -3.159 1.00 90.88 72 ASP A C 1
ATOM 620 O O . ASP A 1 72 ? 10.512 4.638 -3.583 1.00 90.88 72 ASP A O 1
ATOM 624 N N . PRO A 1 73 ? 11.596 6.573 -3.892 1.00 86.94 73 PRO A N 1
ATOM 625 C CA . PRO A 1 73 ? 12.204 6.125 -5.144 1.00 86.94 73 PRO A CA 1
ATOM 626 C C . PRO A 1 73 ? 13.123 4.900 -5.017 1.00 86.94 73 PRO A C 1
ATOM 628 O O . PRO A 1 73 ? 13.265 4.144 -5.980 1.00 86.94 73 PRO A O 1
ATOM 631 N N . ALA A 1 74 ? 13.711 4.672 -3.840 1.00 87.19 74 ALA A N 1
ATOM 632 C CA . ALA A 1 74 ? 14.549 3.515 -3.526 1.00 87.19 74 ALA A CA 1
ATOM 633 C C . ALA A 1 74 ? 13.740 2.290 -3.049 1.00 87.19 74 ALA A C 1
ATOM 635 O O . ALA A 1 74 ? 14.331 1.264 -2.705 1.00 87.19 74 ALA A O 1
ATOM 636 N N . CYS A 1 75 ? 12.406 2.376 -3.104 1.00 91.12 75 CYS A N 1
ATOM 637 C CA . CYS A 1 75 ? 11.447 1.359 -2.671 1.00 91.12 75 CYS A CA 1
ATOM 638 C C . CYS A 1 75 ? 11.440 1.105 -1.156 1.00 91.12 75 CYS A C 1
ATOM 640 O O . CYS A 1 75 ? 10.943 0.069 -0.713 1.00 91.12 75 CYS A O 1
ATOM 642 N N . ASN A 1 76 ? 11.956 2.040 -0.353 1.00 93.50 76 ASN A N 1
ATOM 643 C CA . ASN A 1 76 ? 11.786 1.984 1.094 1.00 93.50 76 ASN A CA 1
ATOM 644 C C . ASN A 1 76 ? 10.333 2.305 1.442 1.00 93.50 76 ASN A C 1
ATOM 646 O O . ASN A 1 76 ? 9.759 3.251 0.897 1.00 93.50 76 ASN A O 1
ATOM 650 N N . VAL A 1 77 ? 9.754 1.533 2.360 1.00 95.94 77 VAL A N 1
ATOM 651 C CA . VAL A 1 77 ? 8.397 1.763 2.858 1.00 95.94 77 VAL A CA 1
ATOM 652 C C . VAL A 1 77 ? 8.414 2.923 3.847 1.00 95.94 77 VAL A C 1
ATOM 654 O O . VAL A 1 77 ? 9.114 2.883 4.856 1.00 95.94 77 VAL A O 1
ATOM 657 N N . ILE A 1 78 ? 7.635 3.960 3.553 1.00 96.19 78 ILE A N 1
ATOM 658 C CA . ILE A 1 78 ? 7.479 5.131 4.419 1.00 96.19 78 ILE A CA 1
ATOM 659 C C . ILE A 1 78 ? 6.207 4.962 5.252 1.00 96.19 78 ILE A C 1
ATOM 661 O O . ILE A 1 78 ? 6.227 5.189 6.464 1.00 96.19 78 ILE A O 1
ATOM 665 N N . TRP A 1 79 ? 5.103 4.573 4.604 1.00 96.88 79 TRP A N 1
ATOM 666 C CA . TRP A 1 79 ? 3.815 4.295 5.243 1.00 96.88 79 TRP A CA 1
ATOM 667 C C . TRP A 1 79 ? 3.266 2.966 4.736 1.00 96.88 79 TRP A C 1
ATOM 669 O O . TRP A 1 79 ? 3.428 2.617 3.565 1.00 96.88 79 TRP A O 1
ATOM 679 N N . GLN A 1 80 ? 2.583 2.244 5.617 1.00 97.44 80 GLN A N 1
ATOM 680 C CA . GLN A 1 80 ? 1.982 0.945 5.337 1.00 97.44 80 GLN A CA 1
ATOM 681 C C . GLN A 1 80 ? 0.554 0.910 5.865 1.00 97.44 80 GLN A C 1
ATOM 683 O O . GLN A 1 80 ? 0.281 1.407 6.956 1.00 97.44 80 GLN A O 1
ATOM 688 N N . ILE A 1 81 ? -0.348 0.303 5.099 1.00 97.00 81 ILE A N 1
ATOM 689 C CA . ILE A 1 81 ? -1.711 -0.007 5.527 1.00 97.00 81 ILE A CA 1
ATOM 690 C C . ILE A 1 81 ? -1.984 -1.482 5.271 1.00 97.00 81 ILE A C 1
ATOM 692 O O . ILE A 1 81 ? -1.734 -1.982 4.176 1.00 97.00 81 ILE A O 1
ATOM 696 N N . GLU A 1 82 ? -2.567 -2.156 6.252 1.00 94.81 82 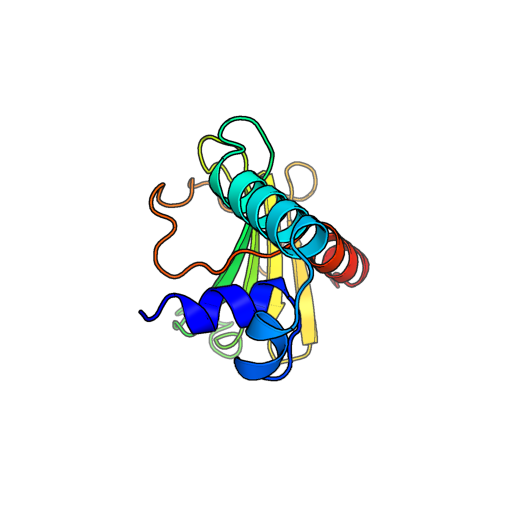GLU A N 1
ATOM 697 C CA . GLU A 1 82 ? -3.047 -3.529 6.149 1.00 94.81 82 GLU A CA 1
ATOM 698 C C . GLU A 1 82 ? -4.570 -3.519 6.278 1.00 94.81 82 GLU A C 1
ATOM 700 O O . GLU A 1 82 ? -5.114 -3.249 7.347 1.00 94.81 82 GLU A O 1
ATOM 705 N N . HIS A 1 83 ? -5.275 -3.784 5.180 1.00 94.12 83 HIS A N 1
ATOM 706 C CA . HIS A 1 83 ? -6.731 -3.856 5.144 1.00 94.12 83 HIS A CA 1
ATOM 707 C C . HIS A 1 83 ? -7.177 -5.315 5.084 1.00 94.12 83 HIS A C 1
ATOM 709 O O . HIS A 1 83 ? -7.072 -5.986 4.054 1.00 94.12 83 HIS A O 1
ATOM 715 N N . TYR A 1 84 ? -7.688 -5.807 6.201 1.00 89.88 84 TYR A N 1
ATOM 716 C CA . TYR A 1 84 ? -8.125 -7.182 6.374 1.00 89.88 84 TYR A CA 1
ATOM 717 C C . TYR A 1 84 ? -9.573 -7.379 5.925 1.00 89.88 84 TYR A C 1
ATOM 719 O O . TYR A 1 84 ? -10.416 -6.497 6.064 1.00 89.88 84 TYR A O 1
ATOM 727 N N . ASN A 1 85 ? -9.898 -8.571 5.421 1.00 86.50 85 ASN A N 1
ATOM 728 C CA . ASN A 1 85 ? -11.242 -8.902 4.937 1.00 86.50 85 ASN A CA 1
ATOM 729 C C . ASN A 1 85 ? -12.345 -8.802 6.005 1.00 86.50 85 ASN A C 1
ATOM 731 O O . ASN A 1 85 ? -13.515 -8.675 5.654 1.00 86.50 85 ASN A O 1
ATOM 735 N N . ASN A 1 86 ? -11.993 -8.869 7.291 1.00 85.19 86 ASN A N 1
ATOM 736 C CA . ASN A 1 86 ? -12.928 -8.639 8.394 1.00 85.19 86 ASN A CA 1
ATOM 737 C C . ASN A 1 86 ? -13.217 -7.142 8.642 1.00 85.19 86 ASN A C 1
ATOM 739 O O . ASN A 1 86 ? -13.934 -6.812 9.583 1.00 85.19 86 ASN A O 1
ATOM 743 N N . GLY A 1 87 ? -12.675 -6.248 7.808 1.00 88.00 87 GLY A N 1
ATOM 744 C CA . GLY A 1 87 ? -12.861 -4.801 7.873 1.00 88.00 87 GLY A CA 1
ATOM 745 C C . GLY A 1 87 ? -11.859 -4.074 8.771 1.00 88.00 87 GLY A C 1
ATOM 746 O O . GLY A 1 87 ? -11.904 -2.849 8.841 1.00 88.00 87 GLY A O 1
ATOM 747 N N . MET A 1 88 ? -10.956 -4.790 9.450 1.00 90.50 88 MET A N 1
ATOM 748 C CA . MET A 1 88 ? -9.902 -4.161 10.244 1.00 90.50 88 MET A CA 1
ATOM 749 C C . MET A 1 88 ? -8.876 -3.496 9.321 1.00 90.50 88 MET A C 1
ATOM 751 O O . MET A 1 88 ? -8.427 -4.105 8.347 1.00 90.50 88 MET A O 1
ATOM 755 N N . ILE A 1 89 ? -8.498 -2.257 9.630 1.00 94.38 89 ILE A N 1
ATOM 756 C CA . ILE A 1 89 ? -7.510 -1.492 8.865 1.00 94.38 89 ILE A CA 1
ATOM 757 C C . ILE A 1 89 ? -6.411 -1.064 9.828 1.00 94.38 89 ILE A C 1
ATOM 759 O O . ILE A 1 89 ? -6.658 -0.257 10.716 1.00 94.38 89 ILE A O 1
ATOM 763 N N . LEU A 1 90 ? -5.200 -1.577 9.664 1.00 94.62 90 LEU A N 1
ATOM 764 C CA . LEU A 1 90 ? -4.044 -1.149 10.452 1.00 94.62 90 LEU A CA 1
ATOM 765 C C . LEU A 1 90 ? -3.196 -0.193 9.622 1.00 94.62 90 LEU A C 1
ATOM 767 O O . LEU A 1 90 ? -3.056 -0.390 8.418 1.00 94.62 90 LEU A O 1
ATOM 771 N N . GLY A 1 91 ? -2.653 0.845 10.248 1.00 96.69 91 GLY A N 1
ATOM 772 C CA . GLY A 1 91 ? -1.761 1.813 9.621 1.00 96.69 91 GLY A CA 1
ATOM 773 C C . GLY A 1 91 ? -0.468 1.960 10.410 1.00 96.69 91 GLY A C 1
ATOM 774 O O . GLY A 1 91 ? -0.499 2.040 11.636 1.00 96.69 91 GLY A O 1
ATOM 775 N N . TYR A 1 92 ? 0.656 2.030 9.701 1.00 96.94 92 TYR A N 1
ATOM 776 C CA . TYR A 1 92 ? 1.982 2.181 10.288 1.00 96.94 92 TYR A CA 1
ATOM 777 C C . TYR A 1 92 ? 2.808 3.222 9.536 1.00 96.94 92 TYR A C 1
ATOM 779 O O . TYR A 1 92 ? 2.734 3.338 8.311 1.00 96.94 92 TYR A O 1
ATOM 787 N N . ASN A 1 93 ? 3.611 3.975 10.282 1.00 95.69 93 ASN A N 1
ATOM 788 C CA . ASN A 1 93 ? 4.614 4.906 9.765 1.00 95.69 93 ASN A CA 1
ATOM 789 C C . ASN A 1 93 ? 5.736 5.078 10.804 1.00 95.69 93 ASN A C 1
ATOM 791 O O . ASN A 1 93 ? 5.733 4.425 11.846 1.00 95.69 93 ASN A O 1
ATOM 795 N N . SER A 1 94 ? 6.701 5.962 10.558 1.00 93.38 94 SER A N 1
ATOM 796 C CA . SER A 1 94 ? 7.823 6.173 11.488 1.00 93.38 94 SER A CA 1
ATOM 797 C C . SER A 1 94 ? 7.414 6.657 12.889 1.00 93.38 94 SER A C 1
ATOM 799 O O . SER A 1 94 ? 8.148 6.415 13.844 1.00 93.38 94 SER A O 1
ATOM 801 N N . GLY A 1 95 ? 6.260 7.316 13.033 1.00 91.88 95 GLY A N 1
ATOM 802 C CA . GLY A 1 95 ? 5.712 7.732 14.328 1.00 91.88 95 GLY A CA 1
ATOM 803 C C . GLY A 1 95 ? 4.918 6.638 15.048 1.00 91.88 95 GLY A C 1
ATOM 804 O O . GLY A 1 95 ? 4.674 6.756 16.245 1.00 91.88 95 GLY A O 1
ATOM 805 N N . MET A 1 96 ? 4.526 5.584 14.331 1.00 92.38 96 MET A N 1
ATOM 806 C CA . MET A 1 96 ? 3.695 4.484 14.818 1.00 92.38 96 MET A CA 1
ATOM 807 C C . MET A 1 96 ? 4.147 3.196 14.119 1.00 92.38 96 MET A C 1
ATOM 809 O O . MET A 1 96 ? 3.498 2.692 13.204 1.00 92.38 96 MET A O 1
ATOM 813 N N . SER A 1 97 ? 5.353 2.740 14.463 1.00 93.88 97 SER A N 1
ATOM 814 C CA . SER A 1 97 ? 6.079 1.740 13.672 1.00 93.88 97 SER A CA 1
ATOM 815 C C . SER A 1 97 ? 5.677 0.300 13.967 1.00 93.88 97 SER A C 1
ATOM 817 O O . SER A 1 97 ? 5.943 -0.564 13.140 1.00 93.88 97 SER A O 1
ATOM 819 N N . HIS A 1 98 ? 5.047 0.020 15.106 1.00 93.38 98 HIS A N 1
ATOM 820 C CA . HIS A 1 98 ? 4.510 -1.297 15.432 1.00 93.38 98 HIS A CA 1
ATOM 821 C C . HIS A 1 98 ? 3.454 -1.210 16.538 1.00 93.38 98 HIS A C 1
ATOM 823 O O . HIS A 1 98 ? 3.426 -0.256 17.317 1.00 93.38 98 HIS A O 1
ATOM 829 N N . ASP A 1 99 ? 2.628 -2.245 16.636 1.00 90.94 99 ASP A N 1
ATOM 830 C CA . ASP A 1 99 ? 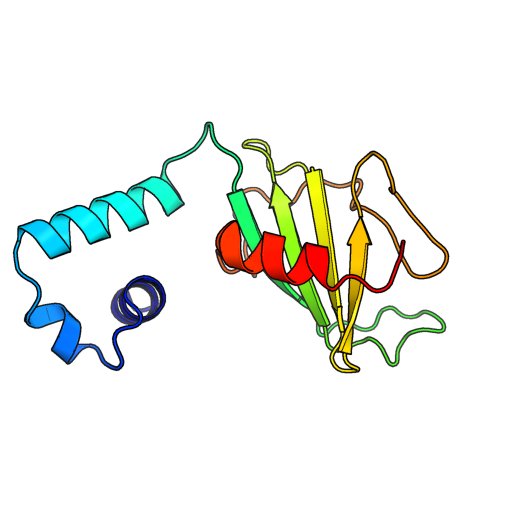1.708 -2.502 17.744 1.00 90.94 99 ASP A CA 1
ATOM 831 C C . ASP A 1 99 ? 1.650 -4.015 18.032 1.00 90.94 99 ASP A C 1
ATOM 833 O O . ASP A 1 99 ? 2.567 -4.758 17.679 1.00 90.94 99 ASP A O 1
ATOM 837 N N . GLU A 1 100 ? 0.618 -4.487 18.734 1.00 88.12 100 GLU A N 1
ATOM 838 C CA . GLU A 1 100 ? 0.450 -5.917 19.028 1.00 88.12 100 GLU A CA 1
ATOM 839 C C . GLU A 1 100 ? -0.043 -6.755 17.832 1.00 88.12 100 GLU A C 1
ATOM 841 O O . GLU A 1 100 ? -0.047 -7.987 17.915 1.00 88.12 100 GLU A O 1
ATOM 846 N N . PHE A 1 101 ? -0.461 -6.107 16.739 1.00 85.25 101 PHE A N 1
ATOM 847 C CA . PHE A 1 101 ? -1.052 -6.741 15.558 1.00 85.25 101 PHE A CA 1
ATOM 848 C C . PHE A 1 101 ? -0.091 -6.791 14.361 1.00 85.25 101 PHE A C 1
ATOM 850 O O . PHE A 1 101 ? -0.235 -7.658 13.487 1.00 85.25 101 PHE A O 1
ATOM 857 N N . GLY A 1 102 ? 0.900 -5.900 14.316 1.00 85.94 102 GLY A N 1
ATOM 858 C CA . GLY A 1 102 ? 1.840 -5.807 13.205 1.00 85.94 102 GLY A CA 1
ATOM 859 C C . GLY A 1 102 ? 2.815 -4.638 13.322 1.00 85.94 102 GLY A C 1
ATOM 860 O O . GLY A 1 102 ? 3.092 -4.130 14.410 1.00 85.94 102 GLY A O 1
ATOM 861 N N . GLY A 1 103 ? 3.362 -4.223 12.180 1.00 92.19 103 GLY A N 1
ATOM 862 C CA . GLY A 1 103 ? 4.286 -3.101 12.120 1.00 92.19 103 GLY A CA 1
ATOM 863 C C . GLY A 1 103 ? 4.716 -2.717 10.712 1.00 92.19 103 GLY A C 1
ATOM 864 O O . GLY A 1 103 ? 4.501 -3.443 9.740 1.00 92.19 103 GLY A O 1
ATOM 865 N N . LEU A 1 104 ? 5.343 -1.547 10.630 1.00 96.00 104 LEU A N 1
ATOM 866 C CA . LEU A 1 104 ? 5.942 -0.988 9.430 1.00 96.00 104 LEU A CA 1
ATOM 867 C C . LEU A 1 104 ? 7.046 -1.916 8.913 1.00 96.00 104 LEU A C 1
ATOM 869 O O . LEU A 1 104 ? 7.953 -2.284 9.663 1.00 96.00 104 LEU A O 1
ATOM 873 N N . SER A 1 105 ? 6.999 -2.241 7.621 1.00 93.69 105 SER A N 1
ATOM 874 C CA . SER A 1 105 ? 8.063 -2.996 6.961 1.00 93.69 105 SER A CA 1
ATOM 875 C C . SER A 1 105 ? 9.415 -2.311 7.149 1.00 93.69 105 SER A C 1
ATOM 877 O O . SER A 1 105 ? 9.599 -1.148 6.790 1.00 93.69 105 SER A O 1
ATOM 879 N N . THR A 1 106 ? 10.380 -3.053 7.685 1.00 90.88 106 THR A N 1
ATOM 880 C CA . THR A 1 106 ? 11.778 -2.619 7.807 1.00 90.88 106 THR A CA 1
ATOM 881 C C . THR A 1 106 ? 12.587 -2.925 6.550 1.00 90.88 106 THR A C 1
ATOM 883 O O . THR A 1 106 ? 13.660 -2.356 6.349 1.00 90.88 106 THR A O 1
ATOM 886 N N . GLU A 1 107 ? 12.073 -3.806 5.693 1.00 91.50 107 GLU A N 1
ATOM 887 C CA . GLU A 1 107 ? 12.677 -4.143 4.414 1.00 91.50 107 GLU A CA 1
ATOM 888 C C . GLU A 1 107 ? 12.086 -3.286 3.295 1.00 91.50 107 GLU A C 1
ATOM 890 O O . GLU A 1 107 ? 10.881 -3.005 3.250 1.00 91.50 107 GLU A O 1
ATOM 895 N N . ARG A 1 108 ? 12.956 -2.884 2.366 1.00 92.44 108 ARG A N 1
ATOM 896 C CA . ARG A 1 108 ? 12.537 -2.261 1.110 1.00 92.44 108 ARG A CA 1
ATOM 897 C C . ARG A 1 108 ? 11.822 -3.284 0.230 1.00 92.44 108 ARG A C 1
ATOM 899 O O . ARG A 1 108 ? 12.165 -4.465 0.240 1.00 92.44 108 ARG A O 1
ATOM 906 N N . LEU A 1 109 ? 10.892 -2.812 -0.589 1.00 92.19 109 LEU A N 1
ATOM 907 C CA . LEU A 1 109 ? 10.249 -3.655 -1.592 1.00 92.19 109 LEU A CA 1
ATOM 908 C C . LEU A 1 109 ? 11.218 -3.975 -2.740 1.00 92.19 109 LEU A C 1
ATOM 910 O O . LEU A 1 109 ? 12.166 -3.227 -3.003 1.00 92.19 109 LEU A O 1
ATOM 914 N N . ASP A 1 110 ? 10.962 -5.081 -3.444 1.00 90.19 110 ASP A N 1
ATOM 915 C CA . ASP A 1 110 ? 11.693 -5.417 -4.666 1.00 90.19 110 ASP A CA 1
ATOM 916 C C . ASP A 1 110 ? 11.513 -4.304 -5.711 1.00 90.19 110 ASP A C 1
ATOM 918 O O . ASP A 1 110 ? 10.404 -3.821 -5.938 1.00 90.19 110 ASP A O 1
ATOM 922 N N . ALA A 1 111 ? 12.605 -3.893 -6.358 1.00 84.00 111 ALA A N 1
ATOM 923 C CA . ALA A 1 111 ? 12.599 -2.772 -7.295 1.00 84.00 111 ALA A CA 1
ATOM 924 C C . ALA A 1 111 ? 11.763 -3.030 -8.561 1.00 84.00 111 ALA A C 1
ATOM 926 O O . ALA A 1 111 ? 11.315 -2.076 -9.203 1.00 84.00 111 ALA A O 1
ATOM 927 N N . LEU A 1 112 ? 11.556 -4.298 -8.932 1.00 84.94 112 LEU A N 1
ATOM 928 C CA . LEU A 1 112 ? 10.664 -4.687 -10.023 1.00 84.94 112 LEU A CA 1
ATOM 929 C C . LEU A 1 112 ? 9.190 -4.574 -9.622 1.00 84.94 112 LEU A C 1
ATOM 931 O O . LEU A 1 112 ? 8.340 -4.521 -10.511 1.00 84.94 112 LEU A O 1
ATOM 935 N N . LEU A 1 113 ? 8.902 -4.512 -8.313 1.00 86.31 113 LEU A N 1
ATOM 936 C CA . LEU A 1 1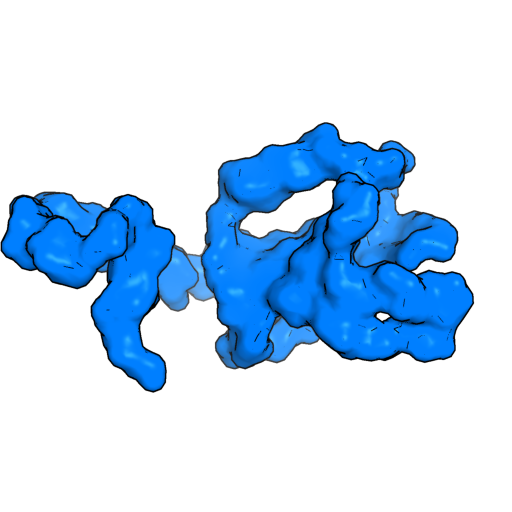13 ? 7.557 -4.461 -7.740 1.00 86.31 113 LEU A CA 1
ATOM 937 C C . LEU A 1 113 ? 6.661 -5.578 -8.300 1.00 86.31 113 LEU A C 1
ATOM 939 O O . LEU A 1 113 ? 5.477 -5.369 -8.568 1.00 86.31 113 LEU A O 1
ATOM 943 N N . ASP A 1 114 ? 7.232 -6.766 -8.511 1.00 87.12 114 ASP A N 1
ATOM 944 C CA . ASP A 1 114 ? 6.468 -7.904 -9.013 1.00 87.12 114 ASP A CA 1
ATOM 945 C C . ASP A 1 114 ? 5.422 -8.344 -7.978 1.00 87.12 114 ASP A C 1
ATOM 947 O O . ASP A 1 114 ? 5.671 -8.342 -6.771 1.00 87.12 114 ASP A O 1
ATOM 951 N N . GLY A 1 115 ? 4.217 -8.662 -8.450 1.00 86.62 115 GLY A N 1
ATOM 952 C CA . GLY A 1 115 ? 3.063 -8.938 -7.588 1.00 86.62 115 GLY A CA 1
ATOM 953 C C . GLY A 1 115 ? 2.404 -7.708 -6.942 1.00 86.62 115 GLY A C 1
ATOM 954 O O . GLY A 1 115 ? 1.464 -7.879 -6.165 1.00 86.62 115 GLY A O 1
ATOM 955 N N . PHE A 1 116 ? 2.842 -6.483 -7.262 1.00 90.94 116 PHE A N 1
ATOM 956 C CA . PHE A 1 116 ? 2.183 -5.249 -6.827 1.00 90.94 116 PHE A CA 1
ATOM 957 C C . PHE A 1 116 ? 1.392 -4.580 -7.958 1.00 90.94 116 PHE A C 1
ATOM 959 O O . PHE A 1 116 ? 1.843 -4.467 -9.099 1.00 90.94 116 PHE A O 1
ATOM 966 N N . ASP A 1 117 ? 0.229 -4.050 -7.597 1.00 90.94 117 ASP A N 1
ATOM 967 C CA . ASP A 1 117 ? -0.553 -3.115 -8.394 1.00 90.94 117 ASP A CA 1
ATOM 968 C C . ASP A 1 117 ? -0.258 -1.674 -7.962 1.00 90.94 117 ASP A C 1
ATOM 970 O O . ASP A 1 117 ? -0.084 -1.377 -6.780 1.00 90.94 117 ASP A O 1
ATOM 974 N N . PHE A 1 118 ? -0.254 -0.740 -8.913 1.00 86.69 118 PHE A N 1
ATOM 975 C CA . PHE A 1 118 ? -0.170 0.686 -8.595 1.00 86.69 118 PHE A CA 1
ATOM 976 C C . PHE A 1 118 ? -1.528 1.216 -8.119 1.00 86.69 118 PHE A C 1
ATOM 978 O O . PHE A 1 118 ? -2.578 0.864 -8.659 1.00 86.69 118 PHE A O 1
ATOM 985 N N . THR A 1 119 ? -1.498 2.097 -7.124 1.00 88.69 119 THR A N 1
ATOM 986 C CA . THR A 1 119 ? -2.654 2.863 -6.635 1.00 88.69 119 THR A CA 1
ATOM 987 C C . THR A 1 119 ? -2.284 4.354 -6.574 1.00 88.69 119 THR A C 1
ATOM 989 O O . THR A 1 119 ? -1.251 4.765 -7.103 1.00 88.69 119 THR A O 1
ATOM 992 N N . ASN A 1 120 ? -3.150 5.189 -6.005 1.00 84.88 120 ASN A N 1
ATOM 993 C CA . ASN A 1 120 ? -2.950 6.623 -5.849 1.00 84.88 120 ASN A CA 1
ATOM 994 C C . ASN A 1 120 ? -3.033 7.045 -4.375 1.00 84.88 120 ASN A C 1
ATOM 996 O O . ASN A 1 120 ? -3.532 6.321 -3.511 1.00 84.88 120 ASN A O 1
ATOM 1000 N N . ASP A 1 121 ? -2.550 8.254 -4.123 1.00 85.69 121 ASP A N 1
ATOM 1001 C CA . ASP A 1 121 ? -2.551 8.917 -2.825 1.00 85.69 121 ASP A CA 1
ATOM 1002 C C . ASP A 1 121 ? -3.964 9.110 -2.259 1.00 85.69 121 ASP A C 1
ATOM 1004 O O . ASP A 1 121 ? -4.159 9.000 -1.052 1.00 85.69 121 ASP A O 1
ATOM 1008 N N . ALA A 1 122 ? -4.970 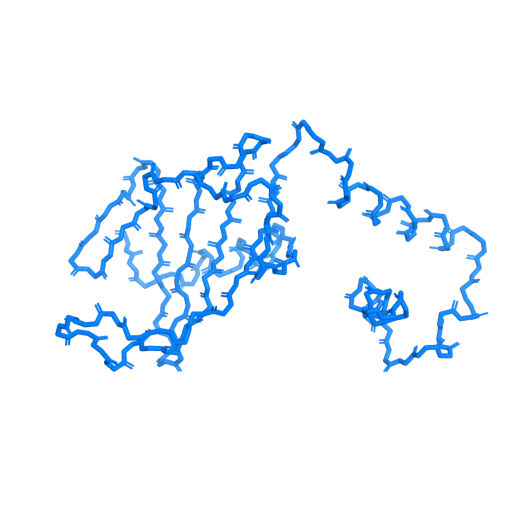9.376 -3.095 1.00 86.69 122 ALA A N 1
ATOM 1009 C CA . ALA A 1 122 ? -6.343 9.579 -2.637 1.00 86.69 122 ALA A CA 1
ATOM 1010 C C . ALA A 1 122 ? -6.950 8.307 -2.011 1.00 86.69 122 ALA A C 1
ATOM 1012 O O . ALA A 1 122 ? -7.509 8.382 -0.914 1.00 86.69 122 ALA A O 1
ATOM 1013 N N . GLU A 1 123 ? -6.809 7.146 -2.665 1.00 89.44 123 GLU A N 1
ATOM 1014 C CA . GLU A 1 123 ? -7.237 5.843 -2.124 1.00 89.44 123 GLU A CA 1
ATOM 1015 C C . GLU A 1 123 ? -6.477 5.534 -0.825 1.00 89.44 123 GLU A C 1
ATOM 1017 O O . GLU A 1 123 ? -7.092 5.201 0.192 1.00 89.44 123 GLU A O 1
ATOM 1022 N N . PHE A 1 124 ? -5.153 5.717 -0.833 1.00 94.00 124 PHE A N 1
ATOM 1023 C CA . PHE A 1 124 ? -4.299 5.471 0.329 1.00 94.00 124 PHE A CA 1
ATOM 1024 C C . PHE A 1 124 ? -4.698 6.338 1.534 1.00 94.00 124 PHE A C 1
ATOM 1026 O O . PHE A 1 124 ? -4.957 5.830 2.626 1.00 94.00 124 PHE A O 1
ATOM 1033 N N . ASN A 1 125 ? -4.837 7.649 1.328 1.00 93.69 125 ASN A N 1
ATOM 1034 C CA . ASN A 1 125 ? -5.206 8.605 2.371 1.00 93.69 125 ASN A CA 1
ATOM 1035 C C . ASN A 1 125 ? -6.624 8.381 2.908 1.00 93.69 125 ASN A C 1
ATOM 1037 O O . ASN A 1 125 ? -6.897 8.667 4.077 1.00 93.69 125 ASN A O 1
ATOM 1041 N N . GLN A 1 126 ? -7.543 7.891 2.074 1.00 95.19 126 GLN A N 1
ATOM 1042 C CA . GLN A 1 126 ? -8.879 7.520 2.526 1.00 95.19 126 GLN A CA 1
ATOM 1043 C C . GLN A 1 126 ? -8.821 6.338 3.500 1.00 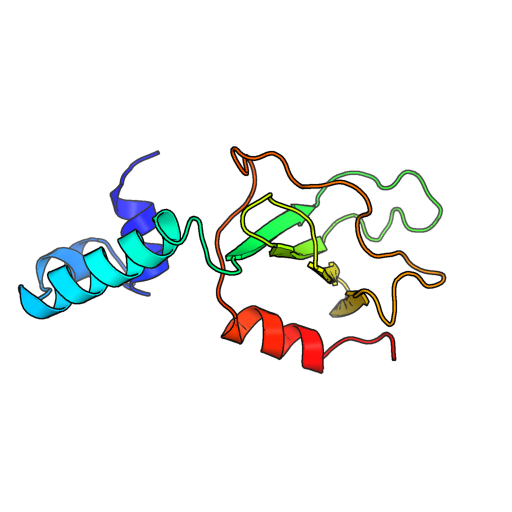95.19 126 GLN A C 1
ATOM 1045 O O . GLN A 1 126 ? -9.427 6.420 4.568 1.00 95.19 126 GLN A O 1
ATOM 1050 N N . LEU A 1 127 ? -8.070 5.284 3.171 1.00 95.56 127 LEU A N 1
ATOM 1051 C CA . LEU A 1 127 ? -7.880 4.135 4.060 1.00 95.56 127 LEU A CA 1
ATOM 1052 C C . LEU A 1 127 ? -7.148 4.533 5.343 1.00 95.56 127 LEU A C 1
ATOM 1054 O O . LEU A 1 127 ? -7.562 4.145 6.432 1.00 95.56 127 LEU A O 1
ATOM 1058 N N . TRP A 1 128 ? -6.128 5.389 5.242 1.00 95.88 128 TRP A N 1
ATOM 1059 C CA . TRP A 1 128 ? -5.375 5.866 6.402 1.00 95.88 128 TRP A CA 1
ATOM 1060 C C . TRP A 1 128 ? -6.257 6.562 7.449 1.00 95.88 128 TRP A C 1
ATOM 1062 O O . TRP A 1 128 ? -6.034 6.434 8.655 1.00 95.88 128 TRP A O 1
ATOM 1072 N N . LYS A 1 129 ? -7.280 7.302 7.006 1.00 96.06 129 LYS A N 1
ATOM 1073 C CA . LYS A 1 129 ? -8.257 7.959 7.894 1.00 96.06 129 LYS A CA 1
ATOM 1074 C C . LYS A 1 129 ? -9.211 6.977 8.574 1.00 96.06 129 LYS A C 1
ATOM 1076 O O . LYS A 1 129 ? -9.805 7.335 9.583 1.00 96.06 129 LYS A O 1
ATOM 1081 N N . GLN A 1 130 ? -9.377 5.784 8.011 1.00 95.06 130 GLN A N 1
ATOM 1082 C CA . GLN A 1 130 ? -10.268 4.732 8.508 1.00 95.06 130 GLN A CA 1
ATOM 1083 C C . GLN A 1 130 ? -9.535 3.694 9.365 1.00 95.06 130 GLN A C 1
ATOM 1085 O O . GLN A 1 130 ? -10.160 2.736 9.821 1.00 95.06 130 GLN A O 1
ATOM 1090 N N . ARG A 1 131 ? -8.223 3.864 9.573 1.00 93.50 131 ARG A N 1
ATOM 1091 C CA . ARG A 1 131 ? -7.427 2.937 10.373 1.00 93.50 131 ARG A CA 1
ATOM 1092 C C . ARG A 1 131 ? -7.992 2.796 11.787 1.00 93.50 131 ARG A C 1
ATOM 1094 O O . ARG A 1 131 ? -8.489 3.749 12.386 1.00 93.50 131 ARG A O 1
ATOM 1101 N N . THR A 1 132 ? -7.920 1.577 12.291 1.00 90.44 132 THR A N 1
ATOM 1102 C CA . THR A 1 132 ? -8.472 1.140 13.569 1.00 90.44 132 THR A CA 1
ATOM 1103 C C . THR A 1 132 ? -7.461 1.308 14.701 1.00 90.44 132 THR A C 1
ATOM 1105 O O . THR A 1 132 ? -7.859 1.502 15.847 1.00 90.44 132 THR A O 1
ATOM 1108 N N . ASN A 1 133 ? -6.162 1.272 14.391 1.00 85.62 133 ASN A N 1
ATOM 1109 C CA . ASN A 1 133 ? -5.100 1.564 15.345 1.00 85.62 133 ASN A CA 1
ATOM 1110 C C . ASN A 1 133 ? -4.828 3.082 15.405 1.00 85.62 133 ASN A C 1
ATOM 1112 O O . ASN A 1 133 ? -4.798 3.777 14.386 1.00 85.62 133 ASN A O 1
ATOM 1116 N N . SER A 1 134 ? -4.735 3.615 16.625 1.00 65.69 134 SER A N 1
ATOM 1117 C CA . SER A 1 134 ? -4.666 5.059 16.905 1.00 65.69 134 SER A CA 1
ATOM 1118 C C . SER A 1 134 ? -3.288 5.493 17.356 1.00 65.69 134 SER A C 1
ATOM 1120 O O . SER A 1 134 ? -2.737 4.811 18.246 1.00 65.69 134 SER A O 1
#